Protein AF-A0A2V2Q5Y4-F1 (afdb_monomer_lite)

Secondary structure (DSSP, 8-state):
---------------TTS------HHHHHHHHHHHHT-HHHHTTPPPHHHHHHHHHHHHHHHHHHHHHHS-TT-HHHHHHHHHHHHHHHHHHHHHH-S--------TTTTTTT-----GGG--

pLDDT: mean 73.24, std 14.9, range [41.5, 94.44]

Sequence (123 aa):
MPGAGGATTARQVIGAGDIPVDTPRVPAREAAETELSKPMYHENDPNVLERALNDFWDWVGGVFDAAANAAPGGPVGLIVLALLVTGLAVALWWRLGTPQRSPRPAADALFESDGPRSAAQHR

Structure (mmCIF, N/CA/C/O backbone):
data_AF-A0A2V2Q5Y4-F1
#
_entry.id   AF-A0A2V2Q5Y4-F1
#
loop_
_atom_site.group_PDB
_atom_site.id
_atom_site.type_symbol
_atom_site.label_atom_id
_atom_site.label_alt_id
_atom_site.label_comp_id
_atom_site.label_asym_id
_atom_site.label_entity_id
_atom_site.label_seq_id
_atom_site.pdbx_PDB_ins_code
_atom_site.Cartn_x
_atom_site.Cartn_y
_atom_site.Cartn_z
_atom_site.occupancy
_atom_site.B_iso_or_equiv
_atom_site.auth_seq_id
_atom_site.auth_comp_id
_atom_site.auth_asym_id
_atom_site.auth_atom_id
_atom_site.pdbx_PDB_model_num
ATOM 1 N N . MET A 1 1 ? -66.678 6.644 69.317 1.00 41.50 1 MET A N 1
ATOM 2 C CA . MET A 1 1 ? -66.224 5.292 69.717 1.00 41.50 1 MET A CA 1
ATOM 3 C C . MET A 1 1 ? -65.707 4.580 68.461 1.00 41.50 1 MET A C 1
ATOM 5 O O . MET A 1 1 ? -66.205 4.909 67.395 1.00 41.50 1 MET A O 1
ATOM 9 N N . PRO A 1 2 ? -64.655 3.750 68.552 1.00 48.44 2 PRO A N 1
ATOM 10 C CA . PRO A 1 2 ? -63.318 4.023 67.997 1.00 48.44 2 PRO A CA 1
ATOM 11 C C . PRO A 1 2 ? -62.816 2.970 66.981 1.00 48.44 2 PRO A C 1
ATOM 13 O O . PRO A 1 2 ? -63.476 1.962 66.764 1.00 48.44 2 PRO A O 1
ATOM 16 N N . GLY A 1 3 ? -61.605 3.182 66.445 1.00 43.19 3 GLY A N 1
ATOM 17 C CA . GLY A 1 3 ? -60.743 2.144 65.844 1.00 43.19 3 GLY A CA 1
ATOM 18 C C . GLY A 1 3 ? -60.320 2.483 64.410 1.00 43.19 3 GLY A C 1
ATOM 19 O O . GLY A 1 3 ? -61.105 2.296 63.495 1.00 43.19 3 GLY A O 1
ATOM 20 N N . ALA A 1 4 ? -59.213 3.19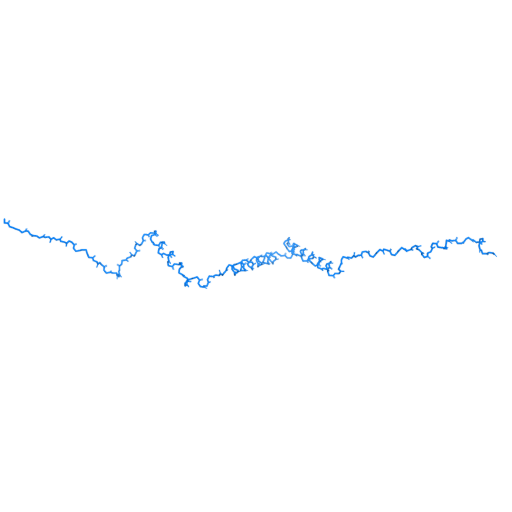0 64.158 1.00 53.81 4 ALA A N 1
AT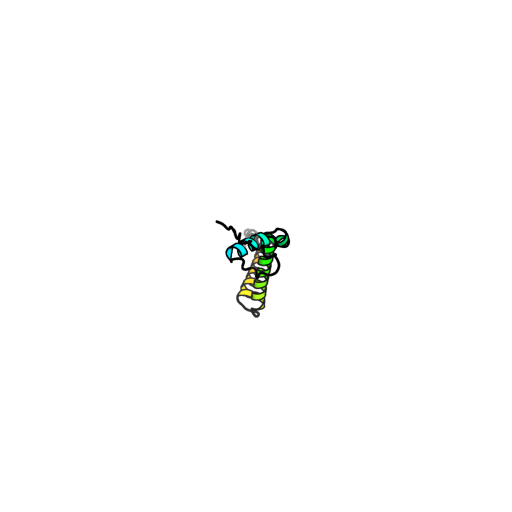OM 21 C CA . ALA A 1 4 ? -57.808 2.760 64.247 1.00 53.81 4 ALA A CA 1
ATOM 22 C C . ALA A 1 4 ? -57.432 1.662 63.234 1.00 53.81 4 ALA A C 1
ATOM 24 O O . ALA A 1 4 ? -58.014 0.584 63.241 1.00 53.81 4 ALA A O 1
ATOM 25 N N . GLY A 1 5 ? -56.396 1.922 62.430 1.00 44.31 5 GLY A N 1
ATOM 26 C CA . GLY A 1 5 ? -55.704 0.883 61.667 1.00 44.31 5 GLY A CA 1
ATOM 27 C C . GLY A 1 5 ? -55.081 1.394 60.377 1.00 44.31 5 GLY A C 1
ATOM 28 O O . GLY A 1 5 ? -55.624 1.177 59.301 1.00 44.31 5 GLY A O 1
ATOM 29 N N . GLY A 1 6 ? -53.943 2.082 60.483 1.00 56.59 6 GLY A N 1
ATOM 30 C CA . GLY A 1 6 ? -53.093 2.347 59.329 1.00 56.59 6 GLY A CA 1
ATOM 31 C C . GLY A 1 6 ? -52.548 1.036 58.766 1.00 56.59 6 GLY A C 1
ATOM 32 O O . GLY A 1 6 ? -52.064 0.192 59.515 1.00 56.59 6 GLY A O 1
ATOM 33 N N . ALA A 1 7 ? -52.607 0.884 57.449 1.00 57.25 7 ALA A N 1
ATOM 34 C CA . ALA A 1 7 ? -51.861 -0.137 56.735 1.00 57.25 7 ALA A CA 1
ATOM 35 C C . ALA A 1 7 ? -50.871 0.578 55.816 1.00 57.25 7 ALA A C 1
ATOM 37 O O . ALA A 1 7 ? -51.149 0.880 54.657 1.00 57.25 7 ALA A O 1
ATOM 38 N N . THR A 1 8 ? -49.711 0.898 56.382 1.00 56.59 8 THR A N 1
ATOM 39 C CA . THR A 1 8 ? -48.474 1.130 55.644 1.00 56.59 8 THR A CA 1
ATOM 40 C C . THR A 1 8 ? -48.248 -0.081 54.747 1.00 56.59 8 THR A C 1
ATOM 42 O O . THR A 1 8 ? -47.886 -1.160 55.214 1.00 56.59 8 THR A O 1
ATOM 45 N N . THR A 1 9 ? -48.495 0.073 53.450 1.00 57.78 9 THR A N 1
ATOM 46 C CA . THR A 1 9 ? -48.119 -0.929 52.456 1.00 57.78 9 THR A CA 1
ATOM 47 C C . THR A 1 9 ? -46.602 -1.046 52.475 1.00 57.78 9 THR A C 1
ATOM 49 O O . THR A 1 9 ? -45.891 -0.175 51.969 1.00 57.78 9 THR A O 1
ATOM 52 N N . ALA A 1 10 ? -46.110 -2.098 53.123 1.00 59.62 10 ALA A N 1
ATOM 53 C CA . ALA A 1 10 ? -44.709 -2.462 53.134 1.00 59.62 10 ALA A CA 1
ATOM 54 C C . ALA A 1 10 ? -44.238 -2.636 51.684 1.00 59.62 10 ALA A C 1
ATOM 56 O O . ALA A 1 10 ? -44.654 -3.556 50.980 1.00 59.62 10 ALA A O 1
ATOM 57 N N . ARG A 1 11 ? -43.382 -1.718 51.228 1.00 60.94 11 ARG A N 1
ATOM 58 C CA . ARG A 1 11 ? -42.617 -1.845 49.988 1.00 60.94 11 ARG A CA 1
ATOM 59 C C . ARG A 1 11 ? -41.699 -3.050 50.174 1.00 60.94 11 ARG A C 1
ATOM 61 O O . ARG A 1 11 ? -40.674 -2.948 50.841 1.00 60.94 11 ARG A O 1
ATOM 68 N N . GLN A 1 12 ? -42.097 -4.199 49.639 1.00 59.66 12 GLN A N 1
ATOM 69 C CA . GLN A 1 12 ? -41.226 -5.363 49.586 1.00 59.66 12 GLN A CA 1
ATOM 70 C C . GLN A 1 12 ? -40.004 -5.014 48.733 1.00 59.66 12 GLN A C 1
ATOM 72 O O . GLN A 1 12 ? -40.108 -4.795 47.528 1.00 59.66 12 GLN A O 1
ATOM 77 N N . VAL A 1 13 ? -38.849 -4.922 49.387 1.00 59.81 13 VAL A N 1
ATOM 78 C CA . VAL A 1 13 ? -37.546 -4.967 48.730 1.00 59.81 13 VAL A CA 1
ATOM 79 C C . VAL A 1 13 ? -37.326 -6.431 48.375 1.00 59.81 13 VAL A C 1
ATOM 81 O O . VAL A 1 13 ? -36.929 -7.233 49.217 1.00 59.81 13 VAL A O 1
ATOM 84 N N . ILE A 1 14 ? -37.700 -6.793 47.149 1.00 59.25 14 ILE A N 1
ATOM 85 C CA . ILE A 1 14 ? -37.448 -8.120 46.593 1.00 59.25 14 ILE A CA 1
ATOM 86 C C . ILE A 1 14 ? -35.943 -8.228 46.346 1.00 59.25 14 ILE A C 1
ATOM 88 O O . ILE A 1 14 ? -35.339 -7.346 45.734 1.00 59.25 14 ILE A O 1
ATOM 92 N N . GLY A 1 15 ? -35.347 -9.281 46.906 1.00 50.31 15 GLY A N 1
ATOM 93 C CA . GLY A 1 15 ? -33.921 -9.558 46.850 1.00 50.31 15 GLY A CA 1
ATOM 94 C C . GLY A 1 15 ? -33.396 -9.613 45.418 1.00 50.31 15 GLY A C 1
ATOM 95 O O . GLY A 1 15 ? -34.031 -10.163 44.520 1.00 50.31 15 GLY A O 1
ATOM 96 N N . ALA A 1 16 ? -32.211 -9.036 45.232 1.00 59.09 16 ALA A N 1
ATOM 97 C CA . ALA A 1 16 ? -31.408 -9.187 44.033 1.00 59.09 16 ALA A CA 1
ATOM 98 C C . ALA A 1 16 ? -31.110 -10.679 43.818 1.00 59.09 16 ALA A C 1
ATOM 100 O O . ALA A 1 16 ? -30.313 -11.257 44.554 1.00 59.09 16 ALA A O 1
ATOM 101 N N . GLY A 1 17 ? -31.783 -11.314 42.858 1.00 55.47 17 GLY A N 1
ATOM 102 C CA . GLY A 1 17 ? -31.536 -12.727 42.584 1.00 55.47 17 GLY A CA 1
ATOM 103 C C . GLY A 1 17 ? -32.322 -13.380 41.453 1.00 55.47 17 GLY A C 1
ATOM 104 O O . GLY A 1 17 ? -31.842 -14.391 40.964 1.00 55.47 17 GLY A O 1
ATOM 105 N N . ASP A 1 18 ? -33.471 -12.851 41.012 1.00 57.81 18 ASP A N 1
ATOM 106 C CA . ASP A 1 18 ? -34.264 -13.548 39.978 1.00 57.81 18 ASP A CA 1
ATOM 107 C C . ASP A 1 18 ? -35.280 -12.637 39.251 1.00 57.81 18 ASP A C 1
ATOM 109 O O . ASP A 1 18 ? -36.490 -12.849 39.278 1.00 57.81 18 ASP A O 1
ATOM 113 N N . ILE A 1 19 ? -34.796 -11.549 38.643 1.00 61.91 19 ILE A N 1
ATOM 114 C CA . ILE A 1 19 ? -35.587 -10.682 37.754 1.00 61.91 19 ILE A CA 1
ATOM 115 C C . ILE A 1 19 ? -34.883 -10.685 36.392 1.00 61.91 19 ILE A C 1
ATOM 117 O O . ILE A 1 19 ? -33.700 -10.329 36.355 1.00 61.91 19 ILE A O 1
ATOM 121 N N . PRO A 1 20 ? -35.548 -11.042 35.273 1.00 62.25 20 PRO A N 1
ATOM 122 C CA . PRO A 1 20 ? -35.028 -10.743 33.944 1.00 62.25 20 PRO A CA 1
ATOM 123 C C . PRO A 1 20 ? -34.743 -9.244 33.882 1.00 62.25 20 PRO A C 1
ATOM 125 O O . PRO A 1 20 ? -35.640 -8.429 34.097 1.00 62.25 20 PRO A O 1
ATOM 128 N N . VAL A 1 21 ? -33.478 -8.877 33.698 1.00 66.38 21 VAL A N 1
ATOM 129 C CA . VAL A 1 21 ? -33.055 -7.479 33.741 1.00 66.38 21 VAL A CA 1
ATOM 130 C C . VAL A 1 21 ? -33.614 -6.771 32.504 1.00 66.38 21 VAL A C 1
ATOM 132 O O . VAL A 1 21 ? -32.973 -6.751 31.460 1.00 66.38 21 VAL A O 1
ATOM 135 N N . ASP A 1 22 ? -34.811 -6.189 32.607 1.00 70.38 22 ASP A N 1
ATOM 136 C CA . ASP A 1 22 ? -35.342 -5.242 31.621 1.00 70.38 22 ASP A CA 1
ATOM 137 C C . ASP A 1 22 ? -34.642 -3.889 31.823 1.00 70.38 22 ASP A C 1
ATOM 139 O O . ASP A 1 22 ? -35.226 -2.902 32.281 1.00 70.38 22 ASP A O 1
ATOM 143 N N . THR A 1 23 ? -33.339 -3.829 31.536 1.00 69.25 23 THR A N 1
ATOM 144 C CA . THR A 1 23 ? -32.657 -2.541 31.407 1.00 69.25 23 THR A CA 1
ATOM 145 C C . THR A 1 23 ? -33.146 -1.873 30.120 1.00 69.25 23 THR A C 1
ATOM 147 O O . THR A 1 23 ? -33.002 -2.442 29.034 1.00 69.25 23 THR A O 1
ATOM 150 N N . PRO A 1 24 ? -33.717 -0.654 30.189 1.00 79.25 24 PRO A N 1
ATOM 151 C CA . PRO A 1 24 ? -34.148 0.043 28.986 1.00 79.25 24 PRO A CA 1
ATOM 152 C C . PRO A 1 24 ? -32.947 0.271 28.054 1.00 79.25 24 PRO A C 1
ATOM 154 O O . PRO A 1 24 ? -31.818 0.451 28.515 1.00 79.25 24 PRO A O 1
ATOM 157 N N . ARG A 1 25 ? -33.187 0.306 26.735 1.00 84.94 25 ARG A N 1
ATOM 158 C CA . ARG A 1 25 ? -32.132 0.359 25.699 1.00 84.94 25 ARG A CA 1
ATOM 159 C C . ARG A 1 25 ? -31.077 1.447 25.935 1.00 84.94 25 ARG A C 1
ATOM 161 O O . ARG A 1 25 ? -29.902 1.218 25.671 1.00 84.94 25 ARG A O 1
ATOM 168 N N . VAL A 1 26 ? -31.498 2.629 26.390 1.00 91.62 26 VAL A N 1
ATOM 169 C CA . VAL A 1 26 ? -30.599 3.777 26.594 1.00 91.62 26 VAL A CA 1
ATOM 170 C C . VAL A 1 26 ? -29.691 3.568 27.820 1.00 91.62 26 VAL A C 1
ATOM 172 O O . VAL A 1 26 ? -28.481 3.515 27.614 1.00 91.62 26 VAL A O 1
ATOM 175 N N . PRO A 1 27 ? -30.213 3.318 29.040 1.00 88.00 27 PRO A N 1
ATOM 176 C CA . PRO A 1 27 ? -29.386 2.946 30.192 1.00 88.00 27 PRO A CA 1
ATOM 177 C C . PRO A 1 27 ? -28.479 1.734 29.954 1.00 88.00 27 PRO A C 1
ATOM 179 O O . PRO A 1 27 ? -27.343 1.718 30.416 1.00 88.00 27 PRO A O 1
ATOM 182 N N . ALA A 1 28 ? -28.952 0.728 29.210 1.00 88.75 28 ALA A N 1
ATOM 183 C CA . ALA A 1 28 ? -28.135 -0.430 28.851 1.00 88.75 28 ALA A CA 1
ATOM 184 C C . ALA A 1 28 ? -26.931 -0.035 27.978 1.00 88.75 28 ALA A C 1
ATOM 186 O O . ALA A 1 28 ? -25.821 -0.507 28.210 1.00 88.75 28 ALA A O 1
ATOM 187 N N . ARG A 1 29 ? -27.136 0.854 26.996 1.00 90.75 29 ARG A N 1
ATOM 188 C CA . ARG A 1 29 ? -26.063 1.379 26.142 1.00 90.75 29 ARG A CA 1
ATOM 189 C C . ARG A 1 29 ? -25.057 2.198 26.947 1.00 90.75 29 ARG A C 1
ATOM 191 O O . ARG A 1 29 ? -23.866 1.993 26.776 1.00 90.75 29 ARG A O 1
ATOM 198 N N . GLU A 1 30 ? -25.520 3.088 27.817 1.00 92.19 30 GLU A N 1
ATOM 199 C CA . GLU A 1 30 ? -24.640 3.928 28.644 1.00 92.19 30 GLU A CA 1
ATOM 200 C C . GLU A 1 30 ? -23.802 3.087 29.619 1.00 92.19 30 GLU A C 1
ATOM 202 O O . GLU A 1 30 ? -22.600 3.317 29.782 1.00 92.19 30 GLU A O 1
ATOM 207 N N . ALA A 1 31 ? -24.414 2.060 30.216 1.00 90.25 31 ALA A N 1
ATOM 208 C CA . ALA A 1 31 ? -23.708 1.096 31.051 1.00 90.25 31 ALA A CA 1
ATOM 209 C C . ALA A 1 31 ? -22.662 0.308 30.245 1.00 90.25 31 ALA A C 1
ATOM 211 O O . ALA A 1 31 ? -21.533 0.147 30.706 1.00 90.25 31 ALA A O 1
ATOM 212 N N . ALA A 1 32 ? -23.003 -0.130 29.029 1.00 91.56 32 ALA A N 1
ATOM 213 C CA . ALA A 1 32 ? -22.072 -0.826 28.146 1.00 91.56 32 ALA A CA 1
ATOM 214 C C . ALA A 1 32 ? -20.919 0.076 27.680 1.00 91.56 32 ALA A C 1
ATOM 216 O O . ALA A 1 32 ? -19.778 -0.365 27.680 1.00 91.56 32 ALA A O 1
ATOM 217 N N . GLU A 1 33 ? -21.180 1.337 27.330 1.00 93.94 33 GLU A N 1
ATOM 218 C CA . GLU A 1 33 ? -20.138 2.304 26.953 1.00 93.94 33 GLU A CA 1
ATOM 219 C C . GLU A 1 33 ? -19.167 2.549 28.110 1.00 93.94 33 GLU A C 1
ATOM 221 O O . GLU A 1 33 ? -17.951 2.517 27.920 1.00 93.94 33 GLU A O 1
ATOM 226 N N . THR A 1 34 ? -19.698 2.709 29.324 1.00 93.50 34 THR A N 1
ATOM 227 C CA . THR A 1 34 ? -18.884 2.871 30.535 1.00 93.50 34 THR A CA 1
ATOM 228 C C . THR A 1 34 ? -18.018 1.636 30.786 1.00 93.50 34 THR A C 1
ATOM 230 O O . THR A 1 34 ? -16.824 1.764 31.050 1.00 93.50 34 THR A O 1
ATOM 233 N N . GLU A 1 35 ? -18.592 0.437 30.669 1.00 92.25 35 GLU A N 1
ATOM 234 C CA . GLU A 1 35 ? -17.881 -0.824 30.889 1.00 92.25 35 GLU A CA 1
ATOM 235 C C . GLU A 1 35 ? -16.813 -1.097 29.818 1.00 92.25 35 GLU A C 1
ATOM 237 O O . GLU A 1 35 ? -15.689 -1.460 30.159 1.00 92.25 35 GLU A O 1
ATOM 242 N N . LEU A 1 36 ? -17.137 -0.887 28.539 1.00 92.19 36 LEU A N 1
ATOM 243 C CA . LEU A 1 36 ? -16.236 -1.144 27.411 1.00 92.19 36 LEU A CA 1
ATOM 244 C C . LEU A 1 36 ? -15.108 -0.118 27.308 1.00 92.19 36 LEU A C 1
ATOM 246 O O . LEU A 1 36 ? -14.044 -0.463 26.819 1.00 92.19 36 LEU A O 1
ATOM 250 N N . SER A 1 37 ? -15.304 1.105 27.809 1.00 91.44 37 SER A N 1
ATOM 251 C CA . SER A 1 37 ? -14.252 2.133 27.840 1.00 91.44 37 SER A CA 1
ATOM 252 C C . SER A 1 37 ? -13.124 1.851 28.841 1.00 91.44 37 SER A C 1
ATOM 254 O O . SER A 1 37 ? -12.144 2.599 28.901 1.00 91.44 37 SER A O 1
ATOM 256 N N . LYS A 1 38 ? -13.251 0.804 29.671 1.00 93.81 38 LYS A N 1
ATOM 257 C CA . LYS A 1 38 ? -12.250 0.478 30.689 1.00 93.81 38 LYS A CA 1
ATOM 258 C C . LYS A 1 38 ? -10.896 0.173 30.029 1.00 93.81 38 LYS A C 1
ATOM 260 O O . LYS A 1 38 ? -10.842 -0.683 29.147 1.00 93.81 38 LYS A O 1
ATOM 265 N N . PRO A 1 39 ? -9.783 0.767 30.513 1.00 88.31 39 PRO A N 1
ATOM 266 C CA . PRO A 1 39 ? -8.455 0.585 29.918 1.00 88.31 39 PRO A CA 1
ATOM 267 C C . PRO A 1 39 ? -8.020 -0.875 29.789 1.00 88.31 39 PRO A C 1
ATOM 269 O O . PRO A 1 39 ? -7.367 -1.216 28.813 1.00 88.31 39 PRO A O 1
ATOM 272 N N . MET A 1 40 ? -8.446 -1.731 30.728 1.00 89.88 40 MET A N 1
ATOM 273 C CA . MET A 1 40 ? -8.179 -3.176 30.731 1.00 89.88 40 MET A CA 1
ATOM 274 C C . MET A 1 40 ? -8.572 -3.865 29.413 1.00 89.88 40 MET A C 1
ATOM 276 O O . MET A 1 40 ? -7.909 -4.812 29.001 1.00 89.88 40 MET A O 1
ATOM 280 N N . TYR A 1 41 ? -9.626 -3.401 28.733 1.00 85.56 41 TYR A N 1
ATOM 281 C CA . TYR A 1 41 ? -10.057 -3.973 27.452 1.00 85.56 41 TYR A CA 1
ATOM 282 C C . TYR A 1 41 ? -9.284 -3.430 26.245 1.00 85.56 41 TYR A C 1
ATOM 284 O O . TYR A 1 41 ? -9.318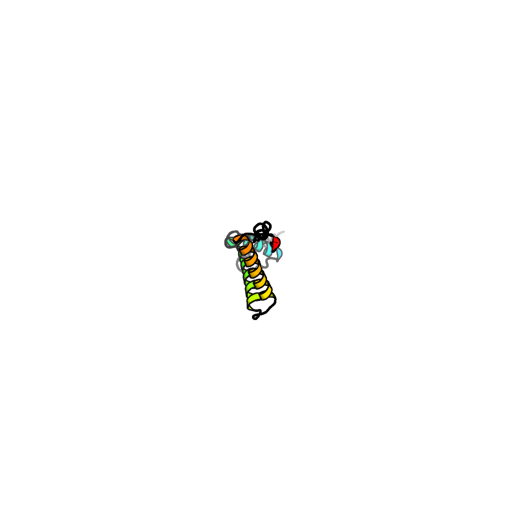 -4.046 25.185 1.00 85.56 41 TYR A O 1
ATOM 292 N N . HIS A 1 42 ? -8.560 -2.324 26.411 1.00 87.81 42 HIS A N 1
ATOM 293 C CA . HIS A 1 42 ? -7.823 -1.638 25.349 1.00 87.81 42 HIS A CA 1
ATOM 294 C C . HIS A 1 42 ? -6.304 -1.855 25.430 1.00 87.81 42 HIS A C 1
ATOM 296 O O . HIS A 1 42 ? -5.561 -1.309 24.619 1.00 87.81 42 HIS A O 1
ATOM 302 N N . GLU A 1 43 ? -5.815 -2.657 26.383 1.00 86.50 43 GLU A N 1
ATOM 303 C CA . GLU A 1 43 ? -4.377 -2.936 26.543 1.00 86.50 43 GLU A CA 1
ATOM 304 C C . GLU A 1 43 ? -3.752 -3.582 25.298 1.00 86.50 43 GLU A C 1
ATOM 306 O O . GLU A 1 43 ? -2.578 -3.360 25.013 1.00 86.50 43 GLU A O 1
ATOM 311 N N . ASN A 1 44 ? -4.544 -4.351 24.546 1.00 85.44 44 ASN A N 1
ATOM 312 C CA . ASN A 1 44 ? -4.124 -5.024 23.316 1.00 85.44 44 ASN A CA 1
ATOM 313 C C . ASN A 1 44 ? -4.727 -4.383 22.060 1.00 85.44 44 ASN A C 1
ATOM 315 O O . ASN A 1 44 ? -4.708 -4.998 20.993 1.00 85.44 44 ASN A O 1
ATOM 319 N N . ASP A 1 45 ? -5.299 -3.180 22.169 1.00 88.62 45 ASP A N 1
ATOM 320 C CA . ASP A 1 45 ? -5.793 -2.494 20.985 1.00 88.62 45 ASP A CA 1
ATOM 321 C C . ASP A 1 45 ? -4.613 -2.159 20.069 1.00 88.62 45 ASP A C 1
ATOM 323 O O . ASP A 1 45 ? -3.619 -1.581 20.525 1.00 88.62 45 ASP A O 1
ATOM 327 N N . PRO A 1 46 ? -4.714 -2.472 18.765 1.00 85.94 46 PRO A N 1
ATOM 328 C CA . PRO A 1 46 ? -3.620 -2.224 17.851 1.00 85.94 46 PRO A CA 1
ATOM 329 C C . PRO A 1 46 ? -3.367 -0.724 17.797 1.00 85.94 46 PRO A C 1
ATOM 331 O O . PRO A 1 46 ? -4.290 0.083 17.595 1.00 85.94 46 PRO A O 1
ATOM 334 N N . ASN A 1 47 ? -2.104 -0.359 17.996 1.00 88.88 47 ASN A N 1
ATOM 335 C CA . ASN A 1 47 ? -1.683 1.032 17.995 1.00 88.88 47 ASN A CA 1
ATOM 336 C C . ASN A 1 47 ? -1.861 1.643 16.588 1.00 88.88 47 ASN A C 1
ATOM 338 O O . ASN A 1 47 ? -1.989 0.929 15.595 1.00 88.88 47 ASN A O 1
ATOM 342 N N . VAL A 1 48 ? -1.883 2.975 16.473 1.00 90.44 48 VAL A N 1
ATOM 343 C CA . VAL A 1 48 ? -2.132 3.649 15.178 1.00 90.44 48 VAL A CA 1
ATOM 344 C C . VAL A 1 48 ? -1.112 3.235 14.110 1.00 90.44 48 VAL A C 1
ATOM 346 O O . VAL A 1 48 ? -1.475 3.071 12.948 1.00 90.44 48 VAL A O 1
ATOM 349 N N . LEU A 1 49 ? 0.149 3.033 14.503 1.00 88.56 49 LEU A N 1
ATOM 350 C CA . LEU A 1 49 ? 1.214 2.602 13.599 1.00 88.56 49 LEU A CA 1
ATOM 351 C C . LEU A 1 49 ? 1.023 1.149 13.147 1.00 88.56 49 LEU A C 1
ATOM 353 O O . LEU A 1 49 ? 1.220 0.853 11.979 1.00 88.56 49 LEU A O 1
ATOM 357 N N . GLU A 1 50 ? 0.622 0.259 14.047 1.00 89.06 50 GLU A N 1
ATOM 358 C CA . GLU A 1 50 ? 0.335 -1.147 13.780 1.00 89.06 50 GLU A CA 1
ATOM 359 C C . GLU A 1 50 ? -0.882 -1.294 12.877 1.00 89.06 50 GLU A C 1
ATOM 361 O O . GLU A 1 50 ? -0.807 -2.024 11.898 1.00 89.06 50 GLU A O 1
ATOM 366 N N . ARG A 1 51 ? -1.961 -0.539 13.126 1.00 91.38 51 ARG A N 1
ATOM 367 C CA . ARG A 1 51 ? -3.108 -0.474 12.206 1.00 91.38 51 ARG A CA 1
ATOM 368 C C . ARG A 1 51 ? -2.666 -0.019 10.819 1.00 91.38 51 ARG A C 1
ATOM 370 O O . ARG A 1 51 ? -2.947 -0.703 9.848 1.00 91.38 51 ARG A O 1
ATOM 377 N N . ALA A 1 52 ? -1.904 1.075 10.735 1.00 89.69 52 ALA A N 1
ATOM 378 C CA . ALA A 1 52 ? -1.402 1.580 9.459 1.00 89.69 52 ALA A CA 1
ATOM 379 C C . ALA A 1 52 ? -0.465 0.584 8.753 1.00 89.69 52 ALA A C 1
ATOM 381 O O . ALA A 1 52 ? -0.486 0.477 7.529 1.00 89.69 52 ALA A O 1
ATOM 382 N N . LEU A 1 53 ? 0.359 -0.142 9.512 1.00 91.12 53 LEU A N 1
ATOM 383 C CA . LEU A 1 53 ? 1.264 -1.152 8.978 1.00 91.12 53 LEU A CA 1
ATOM 384 C C . LEU A 1 53 ? 0.499 -2.388 8.493 1.00 91.12 53 LEU A C 1
ATOM 386 O O . LEU A 1 53 ? 0.825 -2.908 7.431 1.00 91.12 53 LEU A O 1
ATOM 390 N N . ASN A 1 54 ? -0.524 -2.825 9.227 1.00 92.19 54 ASN A N 1
ATOM 391 C CA . ASN A 1 54 ? -1.410 -3.913 8.818 1.00 92.19 54 ASN A CA 1
ATOM 392 C C . ASN A 1 54 ? -2.175 -3.536 7.545 1.00 92.19 54 ASN A C 1
ATOM 394 O O . ASN A 1 54 ? -2.094 -4.269 6.566 1.00 92.19 54 ASN A O 1
ATOM 398 N N . ASP A 1 55 ? -2.796 -2.352 7.505 1.00 91.12 55 ASP A N 1
ATOM 399 C CA . ASP A 1 55 ? -3.492 -1.840 6.315 1.00 91.12 55 ASP A CA 1
ATOM 400 C C . ASP A 1 55 ? -2.544 -1.746 5.105 1.00 91.12 55 ASP A C 1
ATOM 402 O O . ASP A 1 55 ? -2.916 -2.055 3.970 1.00 91.12 55 ASP A O 1
ATOM 406 N N . PHE A 1 56 ? -1.291 -1.343 5.339 1.00 89.38 56 PHE A N 1
ATOM 407 C CA . PHE A 1 56 ? -0.258 -1.314 4.310 1.00 89.38 56 PHE A CA 1
ATOM 408 C C . PHE A 1 56 ? 0.069 -2.716 3.784 1.00 89.38 56 PHE A C 1
ATOM 410 O O . PHE A 1 56 ? 0.117 -2.906 2.569 1.00 89.38 56 PHE A O 1
ATOM 417 N N . TRP A 1 57 ? 0.285 -3.698 4.663 1.00 94.44 57 TRP A N 1
ATOM 418 C CA . TRP A 1 57 ? 0.591 -5.068 4.248 1.00 94.44 57 TRP A CA 1
ATOM 419 C C . TRP A 1 57 ? -0.585 -5.748 3.554 1.00 94.44 57 TRP A C 1
ATOM 421 O O . TRP A 1 57 ? -0.363 -6.436 2.558 1.00 94.44 57 TRP A O 1
ATOM 431 N N . ASP A 1 58 ? -1.813 -5.500 4.005 1.00 91.00 58 ASP A N 1
ATOM 432 C CA . ASP A 1 58 ? -3.030 -5.975 3.345 1.00 91.00 58 ASP A CA 1
ATOM 433 C C . ASP A 1 58 ? -3.148 -5.395 1.931 1.00 91.00 58 ASP A C 1
ATOM 435 O O . ASP A 1 58 ? -3.411 -6.123 0.970 1.00 91.00 58 ASP A O 1
ATOM 439 N N . TRP A 1 59 ? -2.870 -4.097 1.765 1.00 87.12 59 TRP A N 1
ATOM 440 C CA . TRP A 1 59 ? -2.821 -3.470 0.445 1.00 87.12 59 TRP A CA 1
ATOM 441 C C . TRP A 1 59 ? -1.724 -4.077 -0.444 1.00 87.12 59 TRP A C 1
ATOM 443 O O . TRP A 1 59 ? -1.990 -4.411 -1.601 1.00 87.12 59 TRP A O 1
ATOM 453 N N . VAL A 1 60 ? -0.510 -4.268 0.087 1.00 81.25 60 VAL A N 1
ATOM 454 C CA . VAL A 1 60 ? 0.605 -4.910 -0.633 1.00 81.25 60 VAL A CA 1
ATOM 455 C C . VAL A 1 60 ? 0.226 -6.331 -1.066 1.00 81.25 60 VAL A C 1
ATOM 457 O O . VAL A 1 60 ? 0.438 -6.692 -2.226 1.00 81.25 60 VAL A O 1
ATOM 460 N N . GLY A 1 61 ? -0.370 -7.119 -0.168 1.00 81.50 61 GLY A N 1
ATOM 461 C CA . GLY A 1 61 ? -0.867 -8.465 -0.449 1.00 81.50 61 GLY A CA 1
ATOM 462 C C . GLY A 1 61 ? -1.908 -8.466 -1.564 1.00 81.50 61 GLY A C 1
ATOM 463 O O . GLY A 1 61 ? -1.750 -9.194 -2.538 1.00 81.50 61 GLY A O 1
ATOM 464 N N . GLY A 1 62 ? -2.893 -7.565 -1.502 1.00 76.88 62 GLY A N 1
ATOM 465 C CA . GLY A 1 62 ? -3.908 -7.413 -2.548 1.00 76.88 62 GLY A CA 1
ATOM 466 C C . GLY A 1 62 ? -3.327 -7.060 -3.922 1.00 76.88 62 GLY A C 1
ATOM 467 O O . GLY A 1 62 ? -3.814 -7.544 -4.944 1.00 76.88 62 GLY A O 1
ATOM 468 N N . VAL A 1 63 ? -2.251 -6.267 -3.970 1.00 74.88 63 VAL A N 1
ATOM 469 C CA . VAL A 1 63 ? -1.530 -5.971 -5.220 1.00 74.88 63 VAL A CA 1
ATOM 470 C C . VAL A 1 63 ? -0.836 -7.219 -5.770 1.00 74.88 63 VAL A C 1
ATOM 472 O O . VAL A 1 63 ? -0.930 -7.487 -6.971 1.00 74.88 63 VAL A O 1
ATOM 475 N N . PHE A 1 64 ? -0.162 -7.997 -4.919 1.00 73.88 64 PHE A N 1
ATOM 476 C CA . PHE A 1 64 ? 0.483 -9.243 -5.337 1.00 73.88 64 PHE A CA 1
ATOM 477 C C . PHE A 1 64 ? -0.531 -10.314 -5.749 1.00 73.88 64 PHE A C 1
ATOM 479 O O . PHE A 1 64 ? -0.324 -10.963 -6.772 1.00 73.88 64 PHE A O 1
ATOM 486 N N . ASP A 1 65 ? -1.649 -10.448 -5.039 1.00 71.25 65 ASP A N 1
ATOM 487 C CA . ASP A 1 65 ? -2.736 -11.367 -5.388 1.00 71.25 65 ASP A CA 1
ATOM 488 C C . ASP A 1 65 ? -3.410 -10.971 -6.705 1.00 71.25 65 ASP A C 1
ATOM 490 O O . ASP A 1 65 ? -3.708 -11.833 -7.534 1.00 71.25 65 ASP A O 1
ATOM 494 N N . ALA A 1 66 ? -3.606 -9.673 -6.957 1.00 67.50 66 ALA A N 1
ATOM 495 C CA . ALA A 1 66 ? -4.085 -9.185 -8.250 1.00 67.50 66 ALA A CA 1
ATOM 496 C C . ALA A 1 66 ? -3.078 -9.470 -9.379 1.00 67.50 66 ALA A C 1
ATOM 498 O O . ALA A 1 66 ? -3.477 -9.804 -10.498 1.00 67.50 66 ALA A O 1
ATOM 499 N N . ALA A 1 67 ? -1.777 -9.373 -9.093 1.00 61.97 67 ALA A N 1
ATOM 500 C CA . ALA A 1 67 ? -0.718 -9.712 -10.038 1.00 61.97 67 ALA A CA 1
ATOM 501 C C . ALA A 1 67 ? -0.599 -11.229 -10.284 1.00 61.97 67 ALA A C 1
ATOM 503 O O . ALA A 1 67 ? -0.298 -11.627 -11.406 1.00 61.97 67 ALA A O 1
ATOM 504 N N . ALA A 1 68 ? -0.856 -12.066 -9.274 1.00 62.09 68 ALA A N 1
ATOM 505 C CA . ALA A 1 68 ? -0.772 -13.525 -9.351 1.00 62.09 68 ALA A CA 1
ATOM 506 C C . ALA A 1 68 ? -2.011 -14.168 -10.000 1.00 62.09 68 ALA A C 1
ATOM 508 O O . ALA A 1 68 ? -1.883 -15.146 -10.734 1.00 62.09 68 ALA A O 1
ATOM 509 N N . ASN A 1 69 ? -3.205 -13.611 -9.766 1.00 59.88 69 ASN A N 1
ATOM 510 C CA . ASN A 1 69 ? -4.459 -14.102 -10.351 1.00 59.88 69 ASN A CA 1
ATOM 511 C C . ASN A 1 69 ? -4.688 -13.623 -11.795 1.00 59.88 69 ASN A C 1
ATOM 513 O O . ASN A 1 69 ? -5.534 -14.166 -12.508 1.00 59.88 69 ASN A O 1
ATOM 517 N N . ALA A 1 70 ? -3.915 -12.641 -12.263 1.00 50.81 70 ALA A N 1
ATOM 518 C CA . ALA A 1 70 ? -3.779 -12.362 -13.681 1.00 50.81 70 ALA A CA 1
ATOM 519 C C . ALA A 1 70 ? -2.770 -13.357 -14.273 1.00 50.81 70 ALA A C 1
ATOM 521 O O . ALA A 1 70 ? -1.564 -13.209 -14.100 1.00 50.81 70 ALA A O 1
ATOM 522 N N . ALA A 1 71 ? -3.264 -14.373 -14.984 1.00 51.72 71 ALA A N 1
ATOM 523 C CA . ALA A 1 71 ? -2.460 -15.248 -15.840 1.00 51.7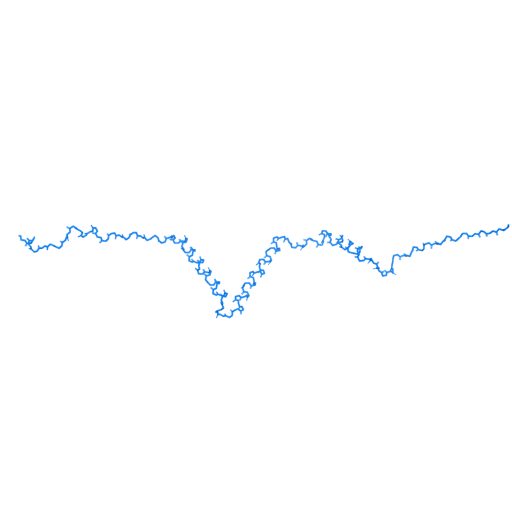2 71 ALA A CA 1
ATOM 524 C C . ALA A 1 71 ? -1.352 -14.468 -16.598 1.00 51.72 71 ALA A C 1
ATOM 526 O O . ALA A 1 71 ? -1.541 -13.278 -16.886 1.00 51.72 71 ALA A O 1
ATOM 527 N N . PRO A 1 72 ? -0.210 -15.100 -16.951 1.00 52.62 72 PRO A N 1
ATOM 528 C CA . PRO A 1 72 ? 0.945 -14.397 -17.511 1.00 52.62 72 PRO A CA 1
ATOM 529 C C . PRO A 1 72 ? 0.536 -13.588 -18.752 1.00 52.62 72 PRO A C 1
ATOM 531 O O . PRO A 1 72 ? 0.269 -14.159 -19.806 1.00 52.62 72 PRO A O 1
ATOM 534 N N . GLY A 1 73 ? 0.445 -12.258 -18.611 1.00 55.38 73 GLY A N 1
ATOM 535 C CA . GLY A 1 73 ? 0.057 -11.341 -19.693 1.00 55.38 73 GLY A CA 1
ATOM 536 C C . GLY A 1 73 ? -1.024 -10.292 -19.384 1.00 55.38 73 GLY A C 1
ATOM 537 O O . GLY A 1 73 ? -1.349 -9.508 -20.272 1.00 55.38 73 GLY A O 1
ATOM 538 N N . GLY A 1 74 ? -1.586 -10.228 -18.171 1.00 65.19 74 GLY A N 1
ATOM 539 C CA . GLY A 1 74 ? -2.573 -9.192 -17.821 1.00 65.19 74 GLY A CA 1
ATOM 540 C C . GLY A 1 74 ? -1.996 -7.757 -17.741 1.00 65.19 74 GLY A C 1
ATOM 541 O O . GLY A 1 74 ? -0.817 -7.590 -17.414 1.00 65.19 74 GLY A O 1
ATOM 542 N N . PRO A 1 75 ? -2.807 -6.696 -17.960 1.00 70.25 75 PRO A N 1
ATOM 543 C CA . PRO A 1 75 ? -2.347 -5.297 -17.953 1.00 70.25 75 PRO A CA 1
ATOM 544 C C . PRO A 1 75 ? -1.647 -4.871 -16.654 1.00 70.25 75 PRO A C 1
ATOM 546 O O . PRO A 1 75 ? -0.717 -4.069 -16.682 1.00 70.25 75 PRO A O 1
ATOM 549 N N . VAL A 1 76 ? -2.060 -5.439 -15.517 1.00 71.56 76 VAL A N 1
ATOM 550 C CA . VAL A 1 76 ? -1.468 -5.171 -14.196 1.00 71.56 76 VAL A CA 1
ATOM 551 C C . VAL A 1 76 ? -0.026 -5.675 -14.122 1.00 71.56 76 VAL A C 1
ATOM 553 O O . VAL A 1 76 ? 0.858 -4.939 -13.689 1.00 71.56 76 VAL A O 1
ATOM 556 N N . GLY A 1 77 ? 0.244 -6.886 -14.621 1.00 70.56 77 GLY A N 1
ATOM 557 C CA . GLY A 1 77 ? 1.604 -7.426 -14.689 1.00 70.56 77 GLY A CA 1
ATOM 558 C C . GLY A 1 77 ? 2.520 -6.582 -15.581 1.00 70.56 77 GLY A C 1
ATOM 559 O O . GLY A 1 77 ? 3.678 -6.353 -15.234 1.00 70.56 77 GLY A O 1
ATOM 560 N N . LEU A 1 78 ? 1.987 -6.043 -16.686 1.00 72.38 78 LEU A N 1
ATOM 561 C CA . LEU A 1 78 ? 2.723 -5.117 -17.554 1.00 72.38 78 LEU A CA 1
ATOM 562 C C . LEU A 1 78 ? 3.060 -3.798 -16.851 1.00 72.38 78 LEU A C 1
ATOM 564 O O . LEU A 1 78 ? 4.179 -3.313 -17.001 1.00 72.38 78 LEU A O 1
ATOM 568 N N . ILE A 1 79 ? 2.137 -3.236 -16.063 1.00 79.19 79 ILE A N 1
ATOM 569 C CA . ILE A 1 79 ? 2.392 -2.014 -15.283 1.00 79.19 79 ILE A CA 1
ATOM 570 C C . ILE A 1 79 ? 3.505 -2.255 -14.256 1.00 79.19 79 ILE A C 1
ATOM 572 O O . ILE A 1 79 ? 4.445 -1.464 -14.182 1.00 79.19 79 ILE A O 1
ATOM 576 N N . VAL A 1 80 ? 3.452 -3.362 -13.507 1.00 77.75 80 VAL A N 1
ATOM 577 C CA . VAL A 1 80 ? 4.485 -3.704 -12.512 1.00 77.75 80 VAL A CA 1
ATOM 578 C C . VAL A 1 80 ? 5.848 -3.916 -13.175 1.00 77.75 80 VAL A C 1
ATOM 580 O O . VAL A 1 80 ? 6.846 -3.350 -12.728 1.00 77.75 80 VAL A O 1
ATOM 583 N N . LEU A 1 81 ? 5.900 -4.671 -14.277 1.00 78.88 81 LEU A N 1
ATOM 584 C CA . LEU A 1 81 ? 7.133 -4.869 -15.041 1.00 78.88 81 LEU A CA 1
ATOM 585 C C . LEU A 1 81 ? 7.692 -3.538 -15.568 1.00 78.88 81 LEU A C 1
ATOM 587 O O . LEU A 1 81 ? 8.890 -3.287 -15.447 1.00 78.88 81 LEU A O 1
ATOM 591 N N . ALA A 1 82 ? 6.839 -2.668 -16.114 1.00 82.88 82 ALA A N 1
ATOM 592 C CA . ALA A 1 82 ? 7.245 -1.354 -16.606 1.00 82.88 82 ALA A CA 1
ATOM 593 C C . ALA A 1 82 ? 7.817 -0.471 -15.487 1.00 82.88 82 ALA A C 1
ATOM 595 O O . ALA A 1 82 ? 8.836 0.193 -15.695 1.00 82.88 82 ALA A O 1
ATOM 596 N N . LEU A 1 83 ? 7.215 -0.496 -14.294 1.00 88.44 83 LEU A N 1
ATOM 597 C CA . LEU A 1 83 ? 7.734 0.208 -13.120 1.00 88.44 83 LEU A CA 1
ATOM 598 C C . LEU A 1 83 ? 9.100 -0.340 -12.689 1.00 88.44 83 LEU A C 1
ATOM 600 O O . LEU A 1 83 ? 10.012 0.453 -12.458 1.00 88.44 83 LEU A O 1
ATOM 604 N N . LEU A 1 84 ? 9.280 -1.666 -12.651 1.00 86.31 84 LEU A N 1
ATOM 605 C CA . LEU A 1 84 ? 10.575 -2.286 -12.336 1.00 86.31 84 LEU A CA 1
ATOM 606 C C . LEU A 1 84 ? 11.661 -1.896 -13.346 1.00 86.31 84 LEU A C 1
ATOM 608 O O . LEU A 1 84 ? 12.757 -1.502 -12.948 1.00 86.31 84 LEU A O 1
ATOM 612 N N . VAL A 1 85 ? 11.357 -1.954 -14.646 1.00 90.19 85 VAL A N 1
ATOM 613 C CA . VAL A 1 85 ? 12.295 -1.563 -15.711 1.00 90.19 85 VAL A CA 1
ATOM 614 C C . VAL A 1 85 ? 12.633 -0.075 -15.625 1.00 90.19 85 VAL A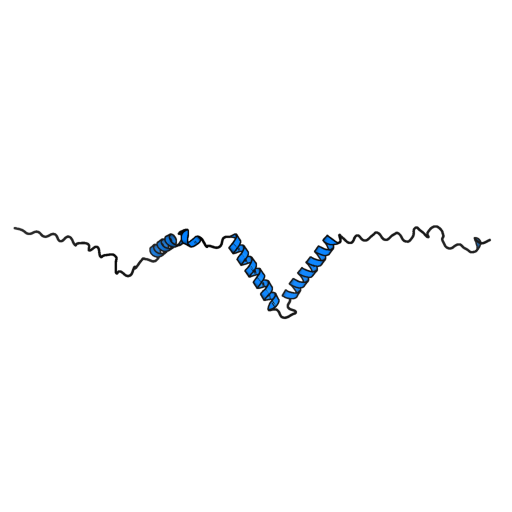 C 1
ATOM 616 O O . VAL A 1 85 ? 13.801 0.292 -15.738 1.00 90.19 85 VAL A O 1
ATOM 619 N N . THR A 1 86 ? 11.641 0.782 -15.377 1.00 93.25 86 THR A N 1
ATOM 620 C CA . THR A 1 86 ? 11.850 2.230 -15.231 1.00 93.25 86 THR A CA 1
ATOM 621 C C . THR A 1 86 ? 12.703 2.535 -14.003 1.00 93.25 86 THR A C 1
ATOM 623 O O . THR A 1 86 ? 13.667 3.290 -14.102 1.00 93.25 86 THR A O 1
ATOM 626 N N . GLY A 1 87 ? 12.408 1.906 -12.862 1.00 93.56 87 GLY A N 1
ATOM 627 C CA . GLY A 1 87 ? 13.204 2.033 -11.642 1.00 93.56 87 GLY A CA 1
ATOM 628 C C . GLY A 1 87 ? 14.648 1.579 -11.849 1.00 93.56 87 GLY A C 1
ATOM 629 O O . GLY A 1 87 ? 15.573 2.283 -11.451 1.00 93.56 87 GLY A O 1
ATOM 630 N N . LEU A 1 88 ? 14.858 0.461 -12.550 1.00 90.94 88 LEU A N 1
ATOM 631 C CA . LEU A 1 88 ? 16.195 -0.011 -12.903 1.00 90.94 88 LEU A CA 1
ATOM 632 C C . LEU A 1 88 ? 16.917 0.968 -13.837 1.00 90.94 88 LEU A C 1
ATOM 634 O O . LEU A 1 88 ? 18.089 1.257 -13.614 1.00 90.94 88 LEU A O 1
ATOM 638 N N . ALA A 1 89 ? 16.235 1.510 -14.849 1.00 89.06 89 ALA A N 1
ATOM 639 C CA . ALA A 1 89 ? 16.806 2.499 -15.759 1.00 89.06 89 ALA A CA 1
ATOM 640 C C . ALA A 1 89 ? 17.223 3.779 -15.019 1.00 89.06 89 ALA A C 1
ATOM 642 O O . ALA A 1 89 ? 18.338 4.256 -15.215 1.00 89.06 89 ALA A O 1
ATOM 643 N N . VAL A 1 90 ? 16.375 4.295 -14.122 1.00 90.38 90 VAL A N 1
ATOM 644 C CA . VAL A 1 90 ? 16.680 5.462 -13.277 1.00 90.38 90 VAL A CA 1
ATOM 645 C C . VAL A 1 90 ? 17.841 5.165 -12.330 1.00 90.38 90 VAL A C 1
ATOM 647 O O . VAL A 1 90 ? 18.778 5.955 -12.246 1.00 90.38 90 VAL A O 1
ATOM 650 N N . ALA A 1 91 ? 17.835 4.007 -11.667 1.00 83.44 91 ALA A N 1
ATOM 651 C CA . ALA A 1 91 ? 18.914 3.595 -10.775 1.00 83.44 91 ALA A CA 1
ATOM 652 C C . ALA A 1 91 ? 20.245 3.436 -11.522 1.00 83.44 91 ALA A C 1
ATOM 654 O O . ALA A 1 91 ? 21.284 3.872 -11.030 1.00 83.44 91 ALA A O 1
ATOM 655 N N . LEU A 1 92 ? 20.228 2.858 -12.728 1.00 86.38 92 LEU A N 1
ATOM 656 C CA . LEU A 1 92 ? 21.395 2.780 -13.606 1.00 86.38 92 LEU A CA 1
ATOM 657 C C . LEU A 1 92 ? 21.852 4.170 -14.046 1.00 86.38 92 LEU A C 1
ATOM 659 O O . LEU A 1 92 ? 23.050 4.418 -14.069 1.00 86.38 92 LEU A O 1
ATOM 663 N N . TRP A 1 93 ? 20.930 5.084 -14.340 1.00 85.06 93 TRP A N 1
ATOM 664 C CA . TRP A 1 93 ? 21.250 6.456 -14.729 1.00 85.06 93 TRP A CA 1
ATOM 665 C C . TRP A 1 93 ? 21.888 7.253 -13.584 1.00 85.06 93 TRP A C 1
ATOM 667 O O . TRP A 1 93 ? 22.862 7.972 -13.800 1.00 85.06 93 TRP A O 1
ATOM 677 N N . TRP A 1 94 ? 21.411 7.060 -12.352 1.00 85.19 94 TRP A N 1
ATOM 678 C CA . TRP A 1 94 ? 22.053 7.595 -11.149 1.00 85.19 94 TRP A CA 1
ATOM 679 C C . TRP A 1 94 ? 23.403 6.934 -10.864 1.00 85.19 94 TRP A C 1
ATOM 681 O O . TRP A 1 94 ? 24.344 7.620 -10.474 1.00 85.19 94 TRP A O 1
ATOM 691 N N . ARG A 1 95 ? 23.523 5.618 -11.078 1.00 79.12 95 ARG A N 1
ATOM 692 C CA . ARG A 1 95 ? 24.736 4.850 -10.762 1.00 79.12 95 ARG A CA 1
ATOM 693 C C . ARG A 1 95 ? 25.869 5.051 -11.769 1.00 79.12 95 ARG A C 1
ATOM 695 O O . ARG A 1 95 ? 27.019 5.136 -11.354 1.00 79.12 95 ARG A O 1
ATOM 702 N N . LEU A 1 96 ? 25.579 5.078 -13.068 1.00 75.75 96 LEU A N 1
ATOM 703 C CA . LEU A 1 96 ? 26.584 5.293 -14.121 1.00 75.75 96 LEU A CA 1
ATOM 704 C C . LEU A 1 96 ? 26.879 6.782 -14.355 1.00 75.75 96 LEU A C 1
ATOM 706 O O . LEU A 1 96 ? 27.826 7.104 -15.071 1.00 75.75 96 LEU A O 1
ATOM 710 N N . GLY A 1 97 ? 26.088 7.678 -13.754 1.00 66.31 97 GLY A N 1
ATOM 711 C CA . GLY A 1 97 ? 26.055 9.086 -14.123 1.00 66.31 97 GLY A CA 1
ATOM 712 C C . GLY A 1 97 ? 25.414 9.273 -15.500 1.00 66.31 97 GLY A C 1
ATOM 713 O O . GLY A 1 97 ? 25.396 8.361 -16.331 1.00 66.31 97 GLY A O 1
ATOM 714 N N . THR A 1 98 ? 24.869 10.466 -15.760 1.00 60.72 98 THR A N 1
ATOM 715 C CA . THR A 1 98 ? 24.380 10.837 -17.096 1.00 60.72 98 THR A CA 1
ATOM 716 C C . THR A 1 98 ? 25.429 10.428 -18.128 1.00 60.72 98 THR A C 1
ATOM 718 O O . THR A 1 98 ? 26.578 10.839 -17.946 1.00 60.72 98 THR A O 1
ATOM 721 N N . PRO A 1 99 ? 25.091 9.649 -19.176 1.00 57.25 99 PRO A N 1
ATOM 722 C CA . PRO A 1 99 ? 26.028 9.336 -20.240 1.00 57.25 99 PRO A CA 1
ATOM 723 C C . PRO A 1 99 ? 26.385 10.657 -20.908 1.00 57.25 99 PRO A C 1
ATOM 725 O O . PRO A 1 99 ? 25.673 11.169 -21.772 1.00 57.25 99 PRO A O 1
ATOM 728 N N . GLN A 1 100 ? 27.463 11.260 -20.422 1.00 60.53 100 GLN A N 1
ATOM 729 C CA . GLN A 1 100 ? 28.053 12.439 -21.003 1.00 60.53 100 GLN A CA 1
ATOM 730 C C . GLN A 1 100 ? 28.499 11.946 -22.369 1.00 60.53 100 GLN A C 1
ATOM 732 O O . GLN A 1 100 ? 29.386 11.096 -22.462 1.00 60.53 100 GLN A O 1
ATOM 737 N N . ARG A 1 101 ? 27.830 12.398 -23.434 1.00 56.84 101 ARG A N 1
ATOM 738 C CA . ARG A 1 101 ? 28.395 12.268 -24.772 1.00 56.84 101 ARG A CA 1
ATOM 739 C C . ARG A 1 101 ? 29.758 12.929 -24.674 1.00 56.84 101 ARG A C 1
ATOM 741 O O . ARG A 1 101 ? 29.818 14.153 -24.578 1.00 56.84 101 ARG A O 1
ATOM 748 N N . SER A 1 102 ? 30.827 12.136 -24.645 1.00 55.97 102 SER A N 1
ATOM 749 C CA . SER A 1 102 ? 32.157 12.676 -24.870 1.00 55.97 102 SER A CA 1
ATOM 750 C C . SER A 1 102 ? 32.042 13.523 -26.136 1.00 55.97 102 SER A C 1
ATOM 752 O O . SER A 1 102 ? 31.527 13.006 -27.138 1.00 55.97 102 SER A O 1
ATOM 754 N N . PRO A 1 103 ? 32.401 14.819 -26.103 1.00 54.81 103 PRO A N 1
ATOM 755 C CA . PRO A 1 103 ? 32.467 15.591 -27.326 1.00 54.81 103 PRO A CA 1
ATOM 756 C C . PRO A 1 103 ? 33.328 14.775 -28.281 1.00 54.81 103 PRO A C 1
ATOM 758 O O . PRO A 1 103 ? 34.429 14.352 -27.923 1.00 54.81 103 PRO A O 1
ATOM 761 N N . ARG A 1 104 ? 32.752 14.447 -29.441 1.00 55.53 104 ARG A N 1
ATOM 762 C CA . ARG A 1 104 ? 33.449 13.765 -30.528 1.00 55.53 104 ARG A CA 1
ATOM 763 C C . ARG A 1 104 ? 34.818 14.441 -30.637 1.00 55.53 104 ARG A C 1
ATOM 765 O O . ARG A 1 104 ? 34.819 15.662 -30.814 1.00 55.53 104 ARG A O 1
ATOM 772 N N . PRO A 1 105 ? 35.949 13.724 -30.487 1.00 53.53 105 PRO A N 1
ATOM 773 C CA . PRO A 1 105 ? 37.234 14.316 -30.810 1.00 53.53 105 PRO A CA 1
ATOM 774 C C . PRO A 1 105 ? 37.075 14.884 -32.213 1.00 53.53 105 PRO A C 1
ATOM 776 O O . PRO A 1 105 ? 36.606 14.161 -33.096 1.00 53.53 105 PRO A O 1
ATOM 779 N N . ALA A 1 106 ? 37.324 16.182 -32.382 1.00 57.72 106 ALA A N 1
ATOM 780 C CA . ALA A 1 106 ? 37.329 16.802 -33.693 1.00 57.72 106 ALA A CA 1
ATOM 781 C C . ALA A 1 106 ? 38.291 15.976 -34.550 1.00 57.72 106 ALA A C 1
ATOM 783 O O . ALA A 1 106 ? 39.503 16.021 -34.355 1.00 57.72 106 ALA A O 1
ATOM 784 N N . ALA A 1 107 ? 37.736 15.141 -35.424 1.00 56.38 107 ALA A N 1
ATOM 785 C CA . ALA A 1 107 ? 38.485 14.169 -36.201 1.00 56.38 107 ALA A CA 1
ATOM 786 C C . ALA A 1 107 ? 39.229 14.824 -37.376 1.00 56.38 107 ALA A C 1
ATOM 788 O O . ALA A 1 107 ? 39.680 14.109 -38.258 1.00 56.38 107 ALA A O 1
ATOM 789 N N . ASP A 1 108 ? 39.379 16.152 -37.371 1.00 56.69 108 ASP A N 1
ATOM 790 C CA . ASP A 1 108 ? 39.882 16.912 -38.516 1.00 56.69 108 ASP A CA 1
ATOM 791 C C . ASP A 1 108 ? 41.116 17.778 -38.223 1.00 56.69 108 ASP A C 1
ATOM 793 O O . ASP A 1 108 ? 41.756 18.246 -39.155 1.00 56.69 108 ASP A O 1
ATOM 797 N N . ALA A 1 109 ? 41.573 17.922 -36.975 1.00 59.25 109 ALA A N 1
ATOM 798 C CA . ALA A 1 109 ? 42.719 18.805 -36.705 1.00 59.25 109 ALA A CA 1
ATOM 799 C C . ALA A 1 109 ? 44.105 18.195 -37.026 1.00 59.25 109 ALA A C 1
ATOM 801 O O . ALA A 1 109 ? 45.114 18.886 -36.907 1.00 59.25 109 ALA A O 1
ATOM 802 N N . LEU A 1 110 ? 44.189 16.910 -37.400 1.00 58.19 110 LEU A N 1
ATOM 803 C CA . LEU A 1 110 ? 45.471 16.225 -37.658 1.00 58.19 110 LEU A CA 1
ATOM 804 C C . LEU A 1 110 ? 45.816 16.060 -39.147 1.00 58.19 110 LEU A C 1
ATOM 806 O O . LEU A 1 110 ? 46.947 15.692 -39.451 1.00 58.19 110 LEU A O 1
ATOM 810 N N . PHE A 1 111 ? 44.887 16.353 -40.063 1.00 60.28 111 PHE A N 1
ATOM 811 C CA . PHE A 1 111 ? 45.114 16.237 -41.513 1.00 60.28 111 PHE A CA 1
ATOM 812 C C . PHE A 1 111 ? 44.886 17.543 -42.292 1.00 60.28 111 PHE A C 1
ATOM 814 O O . PHE A 1 111 ? 45.098 17.571 -43.501 1.00 60.28 111 PHE A O 1
ATOM 821 N N . GLU A 1 112 ? 44.521 18.645 -41.630 1.00 58.41 112 GLU A N 1
ATOM 822 C CA . GLU A 1 112 ? 44.321 19.942 -42.298 1.00 58.41 112 GLU A CA 1
ATOM 823 C C . GLU A 1 112 ? 45.616 20.582 -42.831 1.00 58.41 112 GLU A C 1
ATOM 825 O O . GLU A 1 112 ? 45.551 21.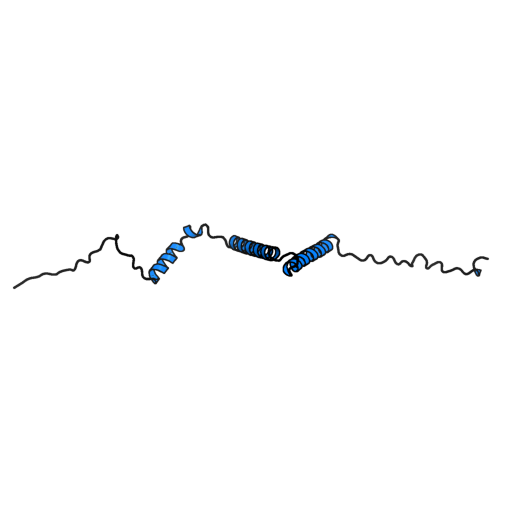459 -43.691 1.00 58.41 112 GLU A O 1
ATOM 830 N N . SER A 1 113 ? 46.802 20.151 -42.382 1.00 59.28 113 SER A N 1
ATOM 831 C CA . SER A 1 113 ? 48.071 20.752 -42.818 1.00 59.28 113 SER A CA 1
ATOM 832 C C . SER A 1 113 ? 48.639 20.193 -44.126 1.00 59.28 113 SER A C 1
ATOM 834 O O . SER A 1 113 ? 49.480 20.849 -44.734 1.00 59.28 113 SER A O 1
ATOM 836 N N . ASP A 1 114 ? 48.194 19.021 -44.588 1.00 65.12 114 ASP A N 1
ATOM 837 C CA . ASP A 1 114 ? 48.670 18.413 -45.838 1.00 65.12 114 ASP A CA 1
ATOM 838 C C . ASP A 1 114 ? 47.477 17.983 -46.704 1.00 65.12 114 ASP A C 1
ATOM 840 O O . ASP A 1 114 ? 47.110 16.812 -46.799 1.00 65.12 114 ASP A O 1
ATOM 844 N N . GLY A 1 115 ? 46.864 18.966 -47.371 1.00 70.19 115 GLY A N 1
ATOM 845 C CA . GLY A 1 115 ? 45.973 18.704 -48.502 1.00 70.19 115 GLY A CA 1
ATOM 846 C C . GLY A 1 115 ? 46.698 17.960 -49.640 1.00 70.19 115 GLY A C 1
ATOM 847 O O . GLY A 1 115 ? 47.932 17.916 -49.670 1.00 70.19 115 GLY A O 1
ATOM 848 N N . PRO A 1 116 ? 45.964 17.368 -50.603 1.00 68.38 116 PRO A N 1
ATOM 849 C CA . PRO A 1 116 ? 46.552 16.548 -51.662 1.00 68.38 116 PRO A CA 1
ATOM 850 C C . PRO A 1 116 ? 47.623 17.326 -52.445 1.00 68.38 116 PRO A C 1
ATOM 852 O O . PRO A 1 116 ? 47.315 18.249 -53.202 1.00 68.38 116 PRO A O 1
ATOM 855 N N . ARG A 1 117 ? 48.899 16.959 -52.257 1.00 66.88 117 ARG A N 1
ATOM 856 C CA . ARG A 1 117 ? 50.032 17.580 -52.955 1.00 66.88 117 ARG A CA 1
ATOM 857 C C . ARG A 1 117 ? 49.968 17.246 -54.441 1.00 66.88 117 ARG A C 1
ATOM 859 O O . ARG A 1 117 ? 49.938 16.081 -54.833 1.00 66.88 117 ARG A O 1
ATOM 866 N N . SER A 1 118 ? 49.939 18.278 -55.281 1.00 67.94 118 SER A N 1
ATOM 867 C CA . SER A 1 118 ? 49.957 18.102 -56.735 1.00 67.94 118 SER A CA 1
ATOM 868 C C . SER A 1 118 ? 51.354 17.696 -57.222 1.00 67.94 118 SER A C 1
ATOM 870 O O . SER A 1 118 ? 52.363 18.103 -56.646 1.00 67.94 118 SER A O 1
ATOM 872 N N . ALA A 1 119 ? 51.425 16.929 -58.317 1.00 72.12 119 ALA A N 1
ATOM 873 C CA . ALA A 1 119 ? 52.669 16.380 -58.879 1.00 72.12 119 ALA A CA 1
ATOM 874 C C . ALA A 1 119 ? 53.754 17.431 -59.210 1.00 72.12 119 ALA A C 1
ATOM 876 O O . ALA A 1 119 ? 54.923 17.089 -59.358 1.00 72.12 119 ALA A O 1
ATOM 877 N N . ALA A 1 120 ? 53.390 18.715 -59.284 1.00 70.25 120 ALA A N 1
ATOM 878 C CA . ALA A 1 120 ? 54.325 19.825 -59.453 1.00 70.25 120 ALA A CA 1
ATOM 879 C C . ALA A 1 120 ? 55.245 20.056 -58.236 1.00 70.25 120 ALA A C 1
ATOM 881 O O . ALA A 1 120 ? 56.265 20.720 -58.374 1.00 70.25 120 ALA A O 1
ATOM 882 N N . GLN A 1 121 ? 54.908 19.511 -57.062 1.00 68.56 121 GLN A N 1
ATOM 883 C CA . GLN A 1 121 ? 55.678 19.663 -55.819 1.00 68.56 121 GLN A CA 1
ATOM 884 C C . GLN A 1 121 ? 56.741 18.564 -55.615 1.00 68.56 121 GLN A C 1
ATOM 886 O O . GLN A 1 121 ? 57.427 18.560 -54.599 1.00 68.56 121 GLN A O 1
ATOM 891 N N . HIS A 1 122 ? 56.878 17.636 -56.570 1.00 64.62 122 HIS A N 1
ATOM 892 C CA . HIS A 1 122 ? 57.859 16.541 -56.573 1.00 64.62 122 HIS A CA 1
ATOM 893 C C . HIS A 1 122 ? 58.885 16.701 -57.717 1.00 64.62 122 HIS A C 1
ATOM 895 O O . HIS A 1 122 ? 59.127 15.767 -58.483 1.00 64.62 122 HIS A O 1
ATOM 901 N N . ARG A 1 123 ? 59.472 17.890 -57.878 1.00 60.81 123 ARG A N 1
ATOM 902 C CA . ARG A 1 123 ? 60.638 18.115 -58.745 1.00 60.81 123 ARG A CA 1
ATOM 903 C C . ARG A 1 123 ? 61.635 19.004 -58.017 1.00 60.81 123 ARG A C 1
ATOM 905 O O . ARG A 1 123 ? 62.840 18.710 -58.142 1.00 60.81 123 ARG A O 1
#

Radius of gyration: 45.36 Å; chains: 1; bounding box: 127×36×129 Å

Foldseek 3Di:
DDDDDDDPPPPDPDDDDDDPPPDDPVNVVVVVCVVCPDVVNCVPPQDPVRVVVVVVVVVVVVLVVVCVVPDPPDPSVVVVVVVVVVVVVVVVCVVVPPPPPPPDPPPPPPPPVDDPDDPVVVD